Protein AF-A0A7U9EXA5-F1 (afdb_monomer_lite)

Secondary structure (DSSP, 8-state):
--GGGEEEEEEETTTTEEEE-GGGGGT-STTTTT-EEES-GGG-TTPEEEEEEEEEEEEETTEEEEEEEEEEEEEEETTTTEEE--HHHHHHHHHHHHTT-EE-TTS-HHHHHHHHHHHHHH-HHHHHHS-HHHHHHHS---

Radius of gyration: 14.92 Å; chains: 1; bounding box: 38×25×44 Å

Sequence (142 aa):
MSLENVSPVIIDVEAGEAFVDMGAMHARSAVERGIKFLPDRSAVPNGKPYWIVWVTIERREDGPYYAGVTACEMTIDREARRGYKLLPEHVNRLDKSLKRHIIVDHMDAKSKRVLADFLKGHDIGMWNRSSDKLKQDLEVEM

Structure (mmCIF, N/CA/C/O backbone):
data_AF-A0A7U9EXA5-F1
#
_entry.id   AF-A0A7U9EXA5-F1
#
loop_
_atom_site.group_PDB
_atom_site.id
_atom_site.type_symbol
_atom_site.label_atom_id
_atom_site.label_alt_id
_atom_site.label_comp_id
_atom_site.label_asym_id
_atom_site.label_entity_id
_atom_site.label_seq_id
_atom_site.pdbx_PDB_ins_code
_atom_site.Cartn_x
_atom_site.Cartn_y
_atom_site.Cartn_z
_atom_site.occupancy
_atom_site.B_iso_or_equiv
_atom_site.auth_seq_id
_atom_site.auth_comp_id
_atom_site.auth_asym_id
_atom_site.auth_atom_id
_atom_site.pdbx_PDB_model_num
ATOM 1 N N . MET A 1 1 ? 4.521 6.885 19.037 1.00 51.50 1 MET A N 1
ATOM 2 C CA . MET A 1 1 ? 4.077 5.643 18.368 1.00 51.50 1 MET A CA 1
ATOM 3 C C . MET A 1 1 ? 5.309 4.931 17.850 1.00 51.50 1 MET A C 1
ATOM 5 O O . MET A 1 1 ? 6.157 5.594 17.269 1.00 51.50 1 MET A O 1
ATOM 9 N N . SER A 1 2 ? 5.442 3.641 18.158 1.00 56.06 2 SER A N 1
ATOM 10 C CA . SER A 1 2 ? 6.558 2.790 17.723 1.00 56.06 2 SER A CA 1
ATOM 11 C C . SER A 1 2 ? 6.320 2.294 16.291 1.00 56.06 2 SER A C 1
ATOM 13 O O . SER A 1 2 ? 5.169 2.096 15.898 1.00 56.06 2 SER A O 1
ATOM 15 N N . LEU A 1 3 ? 7.394 2.070 15.525 1.00 66.62 3 LEU A N 1
ATOM 16 C CA . LEU A 1 3 ? 7.335 1.417 14.207 1.00 66.62 3 LEU A CA 1
ATOM 17 C C . LEU A 1 3 ? 6.924 -0.063 14.303 1.00 66.62 3 LEU A C 1
ATOM 19 O O . LEU A 1 3 ? 6.574 -0.664 13.297 1.00 66.62 3 LEU A O 1
ATOM 23 N N . GLU A 1 4 ? 6.923 -0.646 15.502 1.00 74.06 4 GLU A N 1
ATOM 24 C CA . GLU A 1 4 ? 6.526 -2.041 15.745 1.00 74.06 4 GLU A CA 1
ATOM 25 C C . GLU A 1 4 ? 5.073 -2.339 15.349 1.00 74.06 4 GLU A C 1
ATOM 27 O O . GLU A 1 4 ? 4.723 -3.488 15.100 1.00 74.06 4 GLU A O 1
ATOM 32 N N . ASN A 1 5 ? 4.235 -1.305 15.253 1.00 87.88 5 ASN A N 1
ATOM 33 C CA . ASN A 1 5 ? 2.812 -1.451 14.966 1.00 87.88 5 ASN A CA 1
ATOM 34 C C . ASN A 1 5 ? 2.465 -1.275 13.483 1.00 87.88 5 ASN A C 1
ATOM 36 O O . ASN A 1 5 ? 1.282 -1.303 13.145 1.00 87.88 5 ASN A O 1
ATOM 40 N N . VAL A 1 6 ? 3.448 -1.045 12.605 1.00 94.81 6 VAL A N 1
ATOM 41 C CA . VAL A 1 6 ? 3.217 -0.873 11.166 1.00 94.81 6 VAL A CA 1
ATOM 42 C C . VAL A 1 6 ? 3.883 -1.980 10.362 1.00 94.81 6 VAL A C 1
ATOM 44 O O . VAL A 1 6 ? 5.061 -2.279 10.533 1.00 94.81 6 VAL A O 1
ATOM 47 N N . SER A 1 7 ? 3.108 -2.584 9.468 1.00 96.06 7 SER A N 1
ATOM 48 C CA . SER A 1 7 ? 3.566 -3.607 8.535 1.00 96.06 7 SER A CA 1
ATOM 49 C C . SER A 1 7 ? 3.387 -3.118 7.096 1.00 96.06 7 SER A C 1
ATOM 51 O O . SER A 1 7 ? 2.291 -2.683 6.738 1.00 96.06 7 SER A O 1
ATOM 53 N N . PRO A 1 8 ? 4.430 -3.174 6.254 1.00 96.88 8 PRO A N 1
ATOM 54 C CA . PRO A 1 8 ? 4.284 -3.001 4.816 1.00 96.88 8 PRO A CA 1
ATOM 55 C C . PRO A 1 8 ? 3.631 -4.230 4.180 1.00 96.88 8 PRO A C 1
ATOM 57 O O . PRO A 1 8 ? 4.146 -5.346 4.275 1.00 96.88 8 PRO A O 1
ATOM 60 N N . VAL A 1 9 ? 2.532 -4.000 3.475 1.00 98.31 9 VAL A N 1
ATOM 61 C CA . VAL A 1 9 ? 1.890 -4.960 2.577 1.00 98.31 9 VAL A CA 1
ATOM 62 C C . VAL A 1 9 ? 2.198 -4.537 1.148 1.00 98.31 9 VAL A C 1
ATOM 64 O O . VAL A 1 9 ? 1.942 -3.400 0.763 1.00 98.31 9 VAL A O 1
ATOM 67 N N . ILE A 1 10 ? 2.764 -5.439 0.359 1.00 98.31 10 ILE A N 1
ATOM 68 C CA . ILE A 1 10 ? 3.024 -5.219 -1.061 1.00 98.31 10 ILE A CA 1
ATOM 69 C C . ILE A 1 10 ? 1.903 -5.867 -1.855 1.00 98.31 10 ILE A C 1
ATOM 71 O O . ILE A 1 10 ? 1.537 -7.004 -1.568 1.00 98.31 10 ILE A O 1
ATOM 75 N N . ILE A 1 11 ? 1.385 -5.153 -2.854 1.00 98.56 11 ILE A N 1
ATOM 76 C CA . ILE A 1 11 ? 0.420 -5.684 -3.818 1.00 98.56 11 ILE A CA 1
ATOM 77 C C . ILE A 1 11 ? 1.082 -5.747 -5.184 1.00 98.56 11 ILE A C 1
ATOM 79 O O . ILE A 1 11 ? 1.539 -4.728 -5.703 1.00 98.56 11 ILE A O 1
ATOM 83 N N . ASP A 1 12 ? 1.100 -6.937 -5.770 1.00 97.94 12 ASP A N 1
ATOM 84 C CA . ASP A 1 12 ? 1.422 -7.149 -7.174 1.00 97.94 12 ASP A CA 1
ATOM 85 C C . ASP A 1 12 ? 0.129 -7.000 -7.989 1.00 97.94 12 ASP A C 1
ATOM 87 O O . ASP A 1 12 ? -0.753 -7.860 -7.944 1.00 97.94 12 ASP A O 1
ATOM 91 N N . VAL A 1 13 ? -0.015 -5.874 -8.695 1.00 97.25 13 VAL A N 1
ATOM 92 C CA . VAL A 1 13 ? -1.286 -5.499 -9.344 1.00 97.25 13 VAL A CA 1
ATOM 93 C C . VAL A 1 13 ? -1.652 -6.475 -10.461 1.00 97.25 13 VAL A C 1
ATOM 95 O O . VAL A 1 13 ? -2.827 -6.796 -10.657 1.00 97.25 13 VAL A O 1
ATOM 98 N N . GLU A 1 14 ? -0.666 -6.979 -11.199 1.00 96.19 14 GLU A N 1
ATOM 99 C CA . GLU A 1 14 ? -0.917 -7.915 -12.296 1.00 96.19 14 GLU A CA 1
ATOM 100 C C . GLU A 1 14 ? -1.262 -9.302 -11.760 1.00 96.19 14 GLU A C 1
ATOM 102 O O . GLU A 1 14 ? -2.294 -9.849 -12.157 1.00 96.19 14 GLU A O 1
ATOM 107 N N . ALA A 1 15 ? -0.469 -9.821 -10.811 1.00 96.75 15 ALA A N 1
ATOM 108 C CA . ALA A 1 15 ? -0.711 -11.124 -10.192 1.00 96.75 15 ALA A CA 1
ATOM 109 C C . ALA A 1 15 ? -1.999 -11.137 -9.353 1.00 96.75 15 ALA A C 1
ATOM 111 O O . ALA A 1 15 ? -2.640 -12.174 -9.229 1.00 96.75 15 ALA A O 1
ATOM 112 N N . GLY A 1 16 ? -2.421 -9.979 -8.834 1.00 97.25 16 GLY A N 1
ATOM 113 C CA . GLY A 1 16 ? -3.584 -9.881 -7.954 1.00 97.25 16 GLY A CA 1
ATOM 114 C C . GLY A 1 16 ? -3.310 -10.462 -6.568 1.00 97.25 16 GLY A C 1
ATOM 115 O O . GLY A 1 16 ? -4.214 -11.006 -5.942 1.00 97.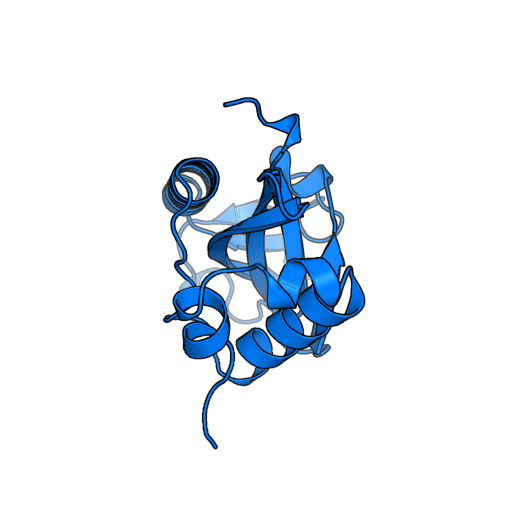25 16 GLY A O 1
ATOM 116 N N . GLU A 1 17 ? -2.067 -10.360 -6.104 1.00 97.31 17 GLU A N 1
ATOM 117 C CA . GLU A 1 17 ? -1.607 -10.948 -4.848 1.00 97.31 17 GLU A CA 1
ATOM 118 C C . GLU A 1 17 ? -1.113 -9.863 -3.893 1.00 97.31 17 GLU A C 1
ATOM 120 O O . GLU A 1 17 ? -0.510 -8.874 -4.317 1.00 97.31 17 GLU A O 1
ATOM 125 N N . ALA A 1 18 ? -1.339 -10.074 -2.597 1.00 98.12 18 ALA A N 1
ATOM 126 C CA . ALA A 1 18 ? -0.821 -9.231 -1.529 1.00 98.12 18 ALA A CA 1
ATOM 127 C C . ALA A 1 18 ? -0.045 -10.059 -0.503 1.00 98.12 18 ALA A C 1
ATOM 129 O O . ALA A 1 18 ? -0.448 -11.168 -0.150 1.00 98.12 18 ALA A O 1
ATOM 130 N N . PHE A 1 19 ? 1.061 -9.511 -0.008 1.00 97.81 19 PHE A N 1
ATOM 131 C CA . PHE A 1 19 ? 1.914 -10.170 0.980 1.00 97.81 19 PHE A CA 1
ATOM 132 C C . PHE A 1 19 ? 2.639 -9.153 1.864 1.00 97.81 19 PHE A C 1
ATOM 134 O O . PHE A 1 19 ? 2.902 -8.024 1.455 1.00 97.81 19 PHE A O 1
ATOM 141 N N . VAL A 1 20 ? 2.990 -9.556 3.087 1.00 97.31 20 VAL A N 1
ATOM 142 C CA . VAL A 1 20 ? 3.826 -8.737 3.979 1.00 97.31 20 VAL A CA 1
ATOM 143 C C . VAL A 1 20 ? 5.290 -8.885 3.582 1.00 97.31 20 VAL A C 1
ATOM 145 O O . VAL A 1 20 ? 5.787 -10.004 3.461 1.00 97.31 20 VAL A O 1
ATOM 148 N N . ASP A 1 21 ? 6.006 -7.768 3.452 1.00 95.94 21 ASP A N 1
ATOM 149 C CA . ASP A 1 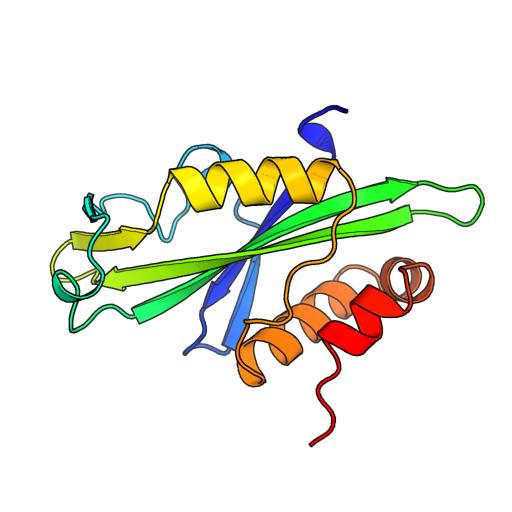21 ? 7.461 -7.773 3.266 1.00 95.94 21 ASP A CA 1
ATOM 150 C C . ASP A 1 21 ? 8.128 -6.687 4.114 1.00 95.94 21 ASP A C 1
ATOM 152 O O . ASP A 1 21 ? 8.297 -5.541 3.694 1.00 95.94 21 ASP A O 1
ATOM 156 N N . MET A 1 22 ? 8.572 -7.071 5.314 1.00 93.81 22 MET A N 1
ATOM 157 C CA . MET A 1 22 ? 9.247 -6.171 6.259 1.00 93.81 22 MET A CA 1
ATOM 158 C C . MET A 1 22 ? 10.520 -5.527 5.689 1.00 93.81 22 MET A C 1
ATOM 160 O O . MET A 1 22 ? 10.958 -4.487 6.185 1.00 93.81 22 MET A O 1
ATOM 164 N N . GLY A 1 23 ? 11.112 -6.095 4.631 1.00 91.75 23 GLY A N 1
ATOM 165 C CA . GLY A 1 23 ? 12.236 -5.490 3.924 1.00 91.75 23 GLY A CA 1
ATOM 166 C C . GLY A 1 23 ? 11.889 -4.130 3.313 1.00 91.75 23 GLY A C 1
ATOM 167 O O . GLY A 1 23 ? 12.774 -3.274 3.212 1.00 91.75 23 GLY A O 1
ATOM 168 N N . ALA A 1 24 ? 10.619 -3.886 2.975 1.00 92.56 24 ALA A N 1
ATOM 169 C CA . ALA A 1 24 ? 10.152 -2.619 2.408 1.00 92.56 24 ALA A CA 1
ATOM 170 C C . ALA A 1 24 ? 10.368 -1.419 3.345 1.00 92.56 24 ALA A C 1
ATOM 172 O O . ALA A 1 24 ? 10.594 -0.308 2.868 1.00 92.56 24 ALA A O 1
ATOM 173 N N . MET A 1 25 ? 10.420 -1.640 4.667 1.00 90.94 25 MET A N 1
ATOM 174 C CA . MET A 1 25 ? 10.728 -0.591 5.655 1.00 90.94 25 MET A CA 1
ATOM 175 C C . MET A 1 25 ? 12.064 0.115 5.383 1.00 90.94 25 MET A C 1
ATOM 177 O O . MET A 1 25 ? 12.240 1.277 5.734 1.00 90.94 25 MET A O 1
ATOM 181 N N . HIS A 1 26 ? 13.010 -0.585 4.750 1.00 88.94 26 HIS A N 1
ATOM 182 C CA . HIS A 1 26 ? 14.352 -0.079 4.463 1.00 88.94 26 HIS A CA 1
ATOM 183 C C . HIS A 1 26 ? 14.689 -0.116 2.967 1.00 88.94 26 HIS A C 1
ATOM 185 O O . HIS A 1 26 ? 15.868 -0.133 2.612 1.00 88.94 26 HIS A O 1
ATOM 191 N N . ALA A 1 27 ? 13.675 -0.159 2.094 1.00 84.69 27 ALA A N 1
ATOM 192 C CA . ALA A 1 27 ? 13.826 -0.321 0.645 1.00 84.69 27 ALA A CA 1
ATOM 193 C C . ALA A 1 27 ? 14.607 -1.593 0.233 1.00 84.69 27 ALA A C 1
ATOM 195 O O . ALA A 1 27 ? 15.437 -1.574 -0.679 1.00 84.69 27 ALA A O 1
ATOM 196 N N . ARG A 1 28 ? 14.399 -2.698 0.959 1.00 89.25 28 ARG A N 1
ATOM 197 C CA . ARG A 1 28 ? 15.100 -3.988 0.797 1.00 89.25 28 ARG A CA 1
ATOM 198 C C . ARG A 1 28 ? 14.156 -5.168 0.563 1.00 89.25 28 ARG A C 1
ATOM 200 O O . ARG A 1 28 ? 14.602 -6.317 0.684 1.00 89.25 28 ARG A O 1
ATOM 207 N N . SER A 1 29 ? 12.888 -4.900 0.248 1.00 91.88 29 SER A N 1
ATOM 208 C CA . SER A 1 29 ? 11.919 -5.949 -0.087 1.00 91.88 29 SER A CA 1
ATOM 209 C C . SER A 1 29 ? 12.410 -6.814 -1.252 1.00 91.88 29 SER A C 1
ATOM 211 O O . SER A 1 29 ? 13.283 -6.417 -2.035 1.00 91.88 29 SER A O 1
ATOM 213 N N . ALA A 1 30 ? 11.850 -8.014 -1.390 1.00 91.50 30 ALA A N 1
ATOM 214 C CA . ALA A 1 30 ? 12.163 -8.917 -2.497 1.00 91.50 30 ALA A CA 1
ATOM 215 C C . ALA A 1 30 ? 11.844 -8.292 -3.870 1.00 91.50 30 ALA A C 1
ATOM 217 O O . ALA A 1 30 ? 12.478 -8.618 -4.882 1.00 91.50 30 ALA A O 1
ATOM 218 N N . VAL A 1 31 ? 10.880 -7.369 -3.912 1.00 92.50 31 VAL A N 1
ATOM 219 C CA . 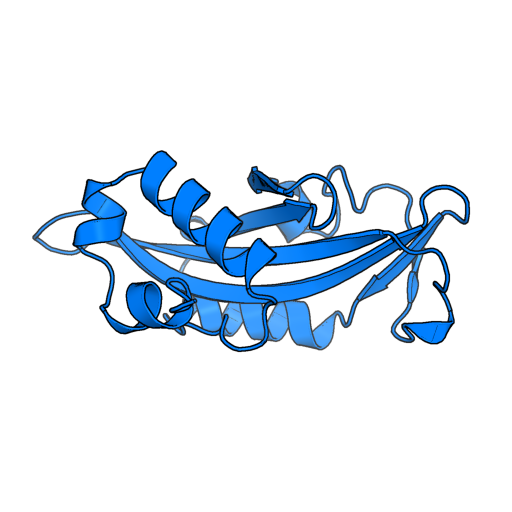VAL A 1 31 ? 10.549 -6.613 -5.123 1.00 92.50 31 VAL A CA 1
ATOM 220 C C . VAL A 1 31 ? 11.561 -5.500 -5.402 1.00 92.50 31 VAL A C 1
ATOM 222 O O . VAL A 1 31 ? 11.989 -5.353 -6.541 1.00 92.50 31 VAL A O 1
ATOM 225 N N . GLU A 1 32 ? 12.040 -4.794 -4.376 1.00 92.44 32 GLU A N 1
ATOM 226 C CA . GLU A 1 32 ? 12.959 -3.653 -4.518 1.00 92.44 32 GLU A CA 1
ATOM 227 C C . GLU A 1 32 ? 14.435 -4.040 -4.694 1.00 92.44 32 GLU A C 1
ATOM 229 O O . GLU A 1 32 ? 15.239 -3.252 -5.203 1.00 92.44 32 GLU A O 1
ATOM 234 N N . ARG A 1 33 ? 14.837 -5.232 -4.243 1.00 93.94 33 ARG A N 1
ATOM 235 C CA . ARG A 1 33 ? 16.249 -5.627 -4.211 1.00 93.94 33 ARG A CA 1
ATOM 236 C C . ARG A 1 33 ? 16.876 -5.608 -5.607 1.00 93.94 33 ARG A C 1
ATOM 238 O O . ARG A 1 33 ? 16.443 -6.309 -6.515 1.00 93.94 33 ARG A O 1
ATOM 245 N N . GLY A 1 34 ? 17.973 -4.861 -5.741 1.00 93.50 34 GLY A N 1
ATOM 246 C CA . GLY A 1 34 ? 18.751 -4.783 -6.982 1.00 93.50 34 GLY A CA 1
ATOM 247 C C . GLY A 1 34 ? 18.189 -3.822 -8.033 1.00 93.50 34 GLY A C 1
ATOM 248 O O . GLY A 1 34 ? 18.747 -3.768 -9.133 1.00 93.50 34 GLY A O 1
ATOM 249 N N . ILE A 1 35 ? 17.144 -3.065 -7.684 1.00 96.25 35 ILE A N 1
ATOM 250 C CA . ILE A 1 35 ? 16.471 -2.088 -8.539 1.00 96.25 35 ILE A CA 1
ATOM 251 C C . ILE A 1 35 ? 16.965 -0.675 -8.224 1.00 96.25 35 ILE A C 1
ATOM 253 O O . ILE A 1 35 ? 17.039 -0.261 -7.066 1.00 96.25 35 ILE A O 1
ATOM 257 N N . LYS A 1 36 ? 17.286 0.093 -9.268 1.00 95.19 36 LYS A N 1
ATOM 258 C CA . LYS A 1 36 ? 17.556 1.526 -9.147 1.00 95.19 36 LYS A CA 1
ATOM 259 C C . LYS A 1 36 ? 16.249 2.305 -9.276 1.00 95.19 36 LYS A C 1
ATOM 261 O O . LYS A 1 36 ? 15.668 2.345 -10.359 1.00 95.19 36 LYS A O 1
ATOM 266 N N . PHE A 1 37 ? 15.824 2.952 -8.194 1.00 95.81 37 PHE A N 1
ATOM 267 C CA . PHE A 1 37 ? 14.622 3.782 -8.197 1.00 95.81 37 PHE A CA 1
ATOM 268 C C . PHE A 1 37 ? 14.868 5.180 -8.764 1.00 95.81 37 PHE A C 1
ATOM 270 O O . PHE A 1 37 ? 15.863 5.830 -8.441 1.00 95.81 37 PHE A O 1
ATOM 277 N N . LEU A 1 38 ? 13.939 5.631 -9.602 1.00 95.00 38 LEU A N 1
ATOM 278 C CA . LEU A 1 38 ? 13.916 6.931 -10.256 1.00 95.00 38 LEU A CA 1
ATOM 279 C C . LEU A 1 38 ? 12.638 7.684 -9.846 1.00 95.00 38 LEU A C 1
ATOM 281 O O . LEU A 1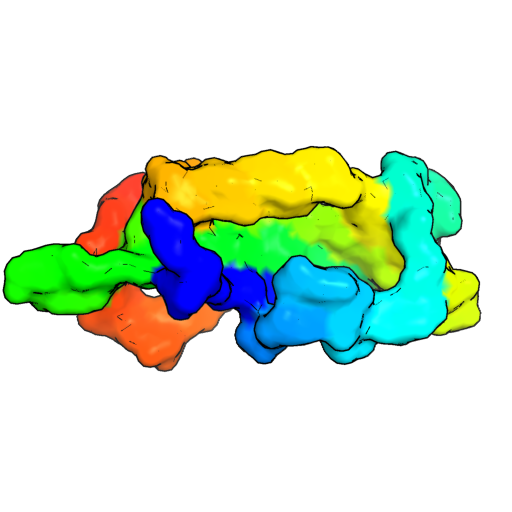 38 ? 11.596 7.056 -9.653 1.00 95.00 38 LEU A O 1
ATOM 285 N N . PRO A 1 39 ? 12.689 9.021 -9.724 1.00 94.19 39 PRO A N 1
ATOM 286 C CA . PRO A 1 39 ? 11.514 9.828 -9.396 1.00 94.19 39 PRO A CA 1
ATOM 287 C C . PRO A 1 39 ? 10.607 10.091 -10.609 1.00 94.19 39 PRO A C 1
ATOM 289 O O . PRO A 1 39 ? 9.561 10.708 -10.460 1.00 94.19 39 PRO A O 1
ATOM 292 N N . ASP A 1 40 ? 11.007 9.652 -11.804 1.00 93.19 40 ASP A N 1
ATOM 293 C CA . ASP A 1 40 ? 10.269 9.836 -13.051 1.00 93.19 40 ASP A CA 1
ATOM 294 C C . ASP A 1 40 ? 9.732 8.492 -13.550 1.00 93.19 40 ASP A C 1
ATOM 296 O O . ASP A 1 40 ? 10.500 7.570 -13.843 1.00 93.19 40 ASP A O 1
ATOM 300 N N . ARG A 1 41 ? 8.403 8.388 -13.647 1.00 91.50 41 ARG A N 1
ATOM 301 C CA . ARG A 1 41 ? 7.709 7.190 -14.130 1.00 91.50 41 ARG A CA 1
ATOM 302 C C . ARG A 1 41 ? 8.029 6.895 -15.592 1.00 91.50 41 ARG A C 1
ATOM 304 O O . ARG A 1 41 ? 8.123 5.727 -15.960 1.00 91.50 41 ARG A O 1
ATOM 311 N N . SER A 1 42 ? 8.225 7.925 -16.417 1.00 93.62 42 SER A N 1
ATOM 312 C CA . SER A 1 42 ? 8.483 7.749 -17.852 1.00 93.62 42 SER A CA 1
ATOM 313 C C . SER A 1 42 ? 9.814 7.036 -18.128 1.00 93.62 42 SER A C 1
ATOM 315 O O . SER A 1 42 ? 9.974 6.391 -19.162 1.00 93.62 42 SER A O 1
ATOM 317 N N . ALA A 1 43 ? 10.739 7.054 -17.162 1.00 92.62 43 ALA A N 1
ATOM 318 C CA . ALA A 1 43 ? 12.016 6.352 -17.229 1.00 92.62 43 ALA A CA 1
ATOM 319 C C . ALA A 1 43 ? 11.915 4.826 -17.006 1.00 92.62 43 ALA A C 1
ATOM 321 O O . ALA A 1 43 ? 12.943 4.139 -17.051 1.00 92.62 43 ALA A O 1
ATOM 322 N N . VAL A 1 44 ? 10.707 4.303 -16.752 1.00 95.50 44 VAL A N 1
ATOM 323 C CA . VAL A 1 44 ? 10.413 2.877 -16.524 1.00 95.50 44 VAL A CA 1
ATOM 324 C C . VAL A 1 44 ? 9.176 2.454 -17.344 1.00 95.50 44 VAL A C 1
ATOM 326 O O . VAL A 1 44 ? 8.150 2.081 -16.775 1.00 95.50 44 VAL A O 1
ATOM 329 N N . PRO A 1 45 ? 9.238 2.531 -18.689 1.00 93.25 45 PRO A N 1
ATOM 330 C CA . PRO A 1 45 ? 8.065 2.369 -19.556 1.00 93.25 45 PRO A CA 1
ATOM 331 C C . PRO A 1 45 ? 7.479 0.949 -19.553 1.00 93.25 45 PRO A C 1
ATOM 333 O O . PRO A 1 45 ? 6.284 0.792 -19.769 1.00 93.25 45 PRO A O 1
ATOM 336 N N . ASN A 1 46 ? 8.301 -0.066 -19.267 1.00 94.69 46 ASN A N 1
ATOM 337 C CA . ASN A 1 46 ? 7.900 -1.477 -19.196 1.00 94.69 46 ASN A CA 1
ATOM 338 C C . ASN A 1 46 ? 7.794 -1.971 -17.742 1.00 94.69 46 ASN A C 1
ATOM 340 O O . ASN A 1 46 ? 7.888 -3.165 -17.466 1.00 94.69 46 ASN A O 1
ATOM 344 N N . GLY A 1 47 ? 7.683 -1.044 -16.786 1.00 95.38 47 GLY A N 1
ATOM 345 C CA . GLY A 1 47 ? 7.652 -1.375 -15.369 1.00 95.38 47 GLY A CA 1
ATOM 346 C C . GLY A 1 47 ? 6.341 -2.034 -14.968 1.00 95.38 47 GLY A C 1
ATOM 347 O O . GLY A 1 47 ? 5.268 -1.467 -15.165 1.00 95.38 47 GLY A O 1
ATOM 348 N N . LYS A 1 48 ? 6.444 -3.182 -14.305 1.00 97.19 48 LYS A N 1
ATOM 349 C CA . LYS A 1 48 ? 5.312 -3.857 -13.682 1.00 97.19 48 LYS A CA 1
ATOM 350 C C . LYS A 1 48 ? 4.780 -3.036 -12.492 1.00 97.19 48 LYS A C 1
ATOM 352 O O . LYS A 1 48 ? 5.597 -2.612 -11.666 1.00 97.19 48 LYS A O 1
ATOM 357 N N . PRO A 1 49 ? 3.460 -2.790 -12.382 1.00 97.31 49 PRO A N 1
ATOM 358 C CA . PRO A 1 49 ? 2.880 -1.984 -11.309 1.00 97.31 49 PRO A CA 1
ATOM 359 C C . PRO A 1 49 ? 2.749 -2.736 -9.978 1.00 97.31 49 PRO A C 1
ATOM 361 O O . PRO A 1 49 ? 2.319 -3.890 -9.922 1.00 97.31 49 PRO A O 1
ATOM 364 N N . TYR A 1 50 ? 3.072 -2.027 -8.897 1.00 98.00 50 TYR A N 1
ATOM 365 C CA . TYR A 1 50 ? 2.981 -2.471 -7.511 1.00 98.00 50 TYR A CA 1
ATOM 366 C C . TYR A 1 50 ? 2.388 -1.376 -6.618 1.00 98.00 50 TYR A C 1
ATOM 368 O O . TYR A 1 50 ? 2.572 -0.182 -6.869 1.00 98.00 50 TYR A O 1
ATOM 376 N N . TRP A 1 51 ? 1.774 -1.789 -5.512 1.00 98.31 51 TRP A N 1
ATOM 377 C CA . TRP A 1 51 ? 1.505 -0.911 -4.372 1.00 98.31 51 TRP A CA 1
ATOM 378 C C . TRP A 1 51 ? 2.369 -1.312 -3.182 1.00 98.31 51 TRP A C 1
ATOM 380 O O . TRP A 1 51 ? 2.563 -2.499 -2.926 1.00 98.31 51 TRP A O 1
ATOM 390 N N . ILE A 1 52 ? 2.841 -0.324 -2.424 1.00 97.62 52 ILE A N 1
ATOM 391 C CA . ILE A 1 52 ? 3.261 -0.511 -1.033 1.00 97.62 52 ILE A CA 1
ATOM 392 C C . ILE A 1 52 ? 2.190 0.129 -0.160 1.00 97.62 52 ILE A C 1
ATOM 394 O O . ILE A 1 52 ? 1.889 1.312 -0.305 1.00 97.62 52 ILE A O 1
ATOM 398 N N . VAL A 1 53 ? 1.613 -0.658 0.737 1.00 98.56 53 VAL A N 1
ATOM 399 C CA . VAL A 1 53 ? 0.564 -0.240 1.659 1.00 98.56 53 VAL A CA 1
ATOM 400 C C . VAL A 1 53 ? 1.101 -0.335 3.078 1.00 98.56 53 VAL A C 1
ATOM 402 O O . VAL A 1 53 ? 1.461 -1.412 3.548 1.00 98.56 53 VAL A O 1
ATOM 405 N N . TRP A 1 54 ? 1.155 0.789 3.780 1.00 98.25 54 TRP A N 1
ATOM 406 C CA . TRP A 1 54 ? 1.496 0.821 5.196 1.00 98.25 54 TRP A CA 1
ATOM 407 C C . TRP A 1 54 ? 0.244 0.501 6.000 1.00 98.25 54 TRP A C 1
ATOM 409 O O . TRP A 1 54 ? -0.743 1.226 5.902 1.00 98.25 54 TRP A O 1
ATOM 419 N N . VAL A 1 55 ? 0.281 -0.584 6.771 1.00 98.44 55 VAL A N 1
ATOM 420 C CA . VAL A 1 55 ? -0.836 -1.029 7.608 1.00 98.44 55 VAL A CA 1
ATOM 421 C C . VAL A 1 55 ? -0.436 -0.900 9.067 1.00 98.44 55 VAL A C 1
ATOM 423 O O . VAL A 1 55 ? 0.429 -1.627 9.549 1.00 98.44 55 VAL A O 1
ATOM 426 N N . THR A 1 56 ? -1.058 0.032 9.779 1.00 98.12 56 THR A N 1
ATOM 427 C CA . THR A 1 56 ? -0.877 0.231 11.216 1.00 98.12 56 THR A CA 1
ATOM 428 C C . THR A 1 56 ? -1.989 -0.466 11.988 1.00 98.12 56 THR A C 1
ATOM 430 O O . THR A 1 56 ? -3.166 -0.162 11.791 1.00 98.12 56 THR A O 1
ATOM 433 N N . ILE A 1 57 ? -1.617 -1.364 12.898 1.00 96.88 57 ILE A N 1
ATOM 434 C CA . ILE A 1 57 ? -2.537 -2.062 13.801 1.00 96.88 57 ILE A CA 1
ATOM 435 C C . ILE A 1 57 ? -2.438 -1.435 15.191 1.00 96.88 57 ILE A C 1
ATOM 437 O O . ILE A 1 57 ? -1.352 -1.189 15.712 1.00 96.88 57 ILE A O 1
ATOM 441 N N . GLU A 1 58 ? -3.582 -1.209 15.822 1.00 95.88 58 GLU A N 1
ATOM 442 C CA . GLU A 1 58 ? -3.657 -0.842 17.235 1.00 95.88 58 GLU A CA 1
ATOM 443 C C . GLU A 1 58 ? -4.660 -1.732 17.965 1.00 95.88 58 GLU A C 1
ATOM 445 O O . GLU A 1 58 ? -5.330 -2.563 17.357 1.00 95.88 58 GLU A O 1
ATOM 450 N N . ARG A 1 59 ? -4.770 -1.555 19.284 1.00 94.88 59 ARG A N 1
ATOM 451 C CA . ARG A 1 59 ? -5.735 -2.253 20.135 1.00 94.88 59 ARG A CA 1
ATOM 452 C C . ARG A 1 59 ? -6.643 -1.264 20.854 1.00 94.88 59 ARG A C 1
ATOM 454 O O . ARG A 1 59 ? -6.189 -0.206 21.285 1.00 94.88 59 ARG A O 1
ATOM 461 N N . ARG A 1 60 ? -7.911 -1.639 20.986 1.00 92.62 60 ARG A N 1
ATOM 462 C CA . ARG A 1 60 ? -8.927 -1.014 21.843 1.00 92.62 60 ARG A CA 1
ATOM 463 C C . ARG A 1 60 ? -9.460 -2.068 22.816 1.00 92.62 60 ARG A C 1
ATOM 465 O O . ARG A 1 60 ? -8.983 -3.203 22.811 1.00 92.62 60 ARG A O 1
ATOM 472 N N . GLU A 1 61 ? -10.424 -1.696 23.652 1.00 94.31 61 GLU A N 1
ATOM 473 C CA . GLU A 1 61 ? -11.049 -2.607 24.624 1.00 94.31 61 GLU A CA 1
ATOM 474 C C . GLU A 1 61 ? -11.680 -3.845 23.965 1.00 94.31 61 GLU A C 1
ATOM 476 O O . GLU A 1 61 ? -11.616 -4.939 24.517 1.00 94.31 61 GLU A O 1
ATOM 481 N N . ASP A 1 62 ? -12.224 -3.695 22.757 1.00 93.25 62 ASP A N 1
ATOM 482 C CA . ASP A 1 62 ? -12.877 -4.749 21.976 1.00 93.25 62 ASP A CA 1
ATOM 483 C C . ASP A 1 62 ? -11.910 -5.576 21.103 1.00 93.25 62 ASP A C 1
ATOM 485 O O . ASP A 1 62 ? -12.321 -6.558 20.478 1.00 93.25 62 ASP A O 1
ATOM 489 N N . GLY A 1 63 ? -10.617 -5.228 21.079 1.00 96.19 63 GLY A N 1
ATOM 490 C CA . GLY A 1 63 ? -9.559 -5.997 20.421 1.00 96.19 63 GLY A CA 1
ATOM 491 C C . GLY A 1 63 ? -8.702 -5.199 19.428 1.00 96.19 63 GLY A C 1
ATOM 492 O O . GLY A 1 63 ? -8.759 -3.968 19.375 1.00 96.19 63 GLY A O 1
ATOM 493 N N . PRO A 1 64 ? -7.838 -5.884 18.650 1.00 96.94 64 PRO A N 1
ATOM 494 C CA . PRO A 1 64 ? -7.033 -5.240 17.619 1.00 96.94 64 PRO A CA 1
ATOM 495 C C . PRO A 1 64 ? -7.885 -4.789 16.429 1.00 96.94 64 PRO A C 1
ATOM 497 O O . PRO A 1 64 ? -8.870 -5.450 16.095 1.00 96.94 64 PRO A O 1
ATOM 500 N N . TYR A 1 65 ? -7.475 -3.710 15.767 1.00 97.94 65 TYR A N 1
ATOM 501 C CA . TYR A 1 65 ? -8.103 -3.165 14.559 1.00 97.94 65 TYR A CA 1
ATOM 502 C C . TYR A 1 65 ? -7.044 -2.518 13.647 1.00 97.94 65 TYR A C 1
ATOM 504 O O . TYR A 1 65 ? -6.008 -2.043 14.125 1.00 97.94 65 TYR A O 1
ATOM 512 N N . TYR A 1 66 ? -7.307 -2.461 12.339 1.00 98.06 66 TYR A N 1
ATOM 513 C CA . TYR A 1 66 ? -6.502 -1.668 11.404 1.00 98.06 66 TYR A CA 1
ATOM 514 C C . TYR A 1 66 ? -6.795 -0.186 11.635 1.00 98.06 66 TYR A C 1
ATOM 516 O O . TYR A 1 66 ? -7.889 0.294 11.325 1.00 98.06 66 TYR A O 1
ATOM 524 N N . ALA A 1 67 ? -5.832 0.514 12.227 1.00 97.69 67 ALA A N 1
ATOM 525 C CA . ALA A 1 67 ? -5.955 1.900 12.649 1.00 97.69 67 ALA A CA 1
ATOM 526 C C . ALA A 1 67 ? -5.526 2.888 11.561 1.00 97.69 67 ALA A C 1
ATOM 528 O O . ALA A 1 67 ? -6.098 3.968 11.467 1.00 97.69 67 ALA A O 1
ATOM 529 N N . GLY A 1 68 ? -4.539 2.519 10.744 1.00 98.12 68 GLY A N 1
ATOM 530 C CA . GLY A 1 68 ? -4.046 3.315 9.624 1.00 98.12 68 GLY A CA 1
ATOM 531 C C . GLY A 1 68 ? -3.744 2.427 8.427 1.00 98.12 68 GLY A C 1
ATOM 532 O O . GLY A 1 68 ? -3.216 1.332 8.601 1.00 98.12 68 GLY A O 1
ATOM 533 N N . VAL A 1 69 ? -4.113 2.877 7.230 1.00 98.56 69 VAL A N 1
ATOM 534 C CA . VAL A 1 69 ? -3.887 2.154 5.973 1.00 98.56 69 VAL A CA 1
ATOM 535 C C . VAL A 1 69 ? -3.621 3.182 4.884 1.00 98.56 69 VAL A C 1
ATOM 537 O O . VAL A 1 69 ? -4.525 3.922 4.498 1.00 98.56 69 VAL A O 1
ATOM 540 N N . THR A 1 70 ? -2.389 3.273 4.394 1.00 98.69 70 THR A N 1
ATOM 541 C CA . THR A 1 70 ? -2.025 4.255 3.363 1.00 98.69 70 THR A CA 1
ATOM 542 C C . THR A 1 70 ? -1.242 3.602 2.234 1.00 98.69 70 THR A C 1
ATOM 544 O O . THR A 1 70 ? -0.328 2.823 2.485 1.00 98.69 70 THR A O 1
ATOM 547 N N . ALA A 1 71 ? -1.594 3.920 0.989 1.00 98.38 71 ALA A N 1
ATOM 548 C CA . ALA A 1 71 ? -0.976 3.325 -0.192 1.00 98.38 71 ALA A CA 1
ATOM 549 C C . ALA A 1 71 ? -0.010 4.281 -0.907 1.00 98.38 71 ALA A C 1
ATOM 551 O O . ALA A 1 71 ? -0.178 5.506 -0.879 1.00 98.38 71 ALA A O 1
ATOM 552 N N . CYS A 1 72 ? 1.000 3.692 -1.546 1.00 97.38 72 CYS A N 1
ATOM 553 C CA . CYS A 1 72 ? 1.944 4.340 -2.446 1.00 97.38 72 CYS A CA 1
ATOM 554 C C . CYS A 1 72 ? 2.149 3.488 -3.690 1.00 97.38 72 CYS A C 1
ATOM 556 O O . CYS A 1 72 ? 2.399 2.284 -3.591 1.00 97.38 72 CYS A O 1
ATOM 558 N N . GLU A 1 73 ? 2.131 4.124 -4.850 1.00 95.94 73 GLU A N 1
ATOM 559 C CA . GLU A 1 73 ? 2.476 3.465 -6.101 1.00 95.94 73 GLU A CA 1
ATOM 560 C C . GLU A 1 73 ? 3.985 3.214 -6.221 1.00 95.94 73 GLU A C 1
ATOM 562 O O . GLU A 1 73 ? 4.835 3.941 -5.682 1.00 95.94 73 GLU A O 1
ATOM 567 N N . MET A 1 74 ? 4.313 2.164 -6.963 1.00 96.25 74 MET A N 1
ATOM 568 C CA . MET A 1 74 ? 5.661 1.821 -7.382 1.00 96.25 74 MET A CA 1
ATOM 569 C C . MET A 1 74 ? 5.585 1.057 -8.705 1.00 96.25 74 MET A C 1
ATOM 571 O O . MET A 1 74 ? 4.650 0.295 -8.935 1.00 96.25 74 MET A O 1
ATOM 575 N N . THR A 1 75 ? 6.577 1.214 -9.574 1.00 97.00 75 THR A N 1
ATOM 576 C CA . THR A 1 75 ? 6.738 0.330 -10.738 1.00 97.00 75 THR A CA 1
ATOM 577 C C . THR A 1 75 ? 8.132 -0.265 -10.759 1.00 97.00 75 THR A C 1
ATOM 579 O O . THR A 1 75 ? 9.090 0.362 -10.298 1.00 97.00 75 THR A O 1
ATOM 582 N N . ILE A 1 76 ? 8.253 -1.492 -11.261 1.00 96.62 76 ILE A N 1
ATOM 583 C CA . ILE A 1 76 ? 9.523 -2.217 -11.303 1.00 96.62 76 ILE A CA 1
ATOM 584 C C . ILE A 1 76 ? 9.687 -2.893 -12.657 1.00 96.62 76 ILE A C 1
ATOM 586 O O . ILE A 1 76 ? 8.924 -3.781 -13.021 1.00 96.62 76 ILE A O 1
ATOM 590 N N . ASP A 1 77 ? 10.735 -2.507 -13.368 1.00 97.00 77 ASP A N 1
ATOM 591 C CA . ASP A 1 77 ? 11.267 -3.215 -14.523 1.00 97.00 77 ASP A CA 1
ATOM 592 C C . ASP A 1 77 ? 12.493 -4.019 -14.066 1.00 97.00 77 ASP A C 1
ATOM 594 O O . ASP A 1 77 ? 13.578 -3.480 -13.801 1.00 97.00 77 ASP A O 1
ATOM 598 N N . ARG A 1 78 ? 12.302 -5.334 -13.916 1.00 94.56 78 ARG A N 1
ATOM 599 C CA . ARG A 1 78 ? 13.366 -6.234 -13.457 1.00 94.56 78 ARG A CA 1
ATOM 600 C C . ARG A 1 78 ? 14.440 -6.455 -14.518 1.00 94.56 78 ARG A C 1
ATOM 602 O O . ARG A 1 78 ? 15.600 -6.612 -14.140 1.00 94.56 78 ARG A O 1
ATOM 609 N N . GLU A 1 79 ? 14.086 -6.429 -15.802 1.00 94.81 79 GLU A N 1
ATOM 610 C CA . GLU A 1 79 ? 15.033 -6.627 -16.904 1.00 94.81 79 GLU A CA 1
ATOM 611 C C . GLU A 1 79 ? 15.990 -5.437 -17.007 1.00 94.81 79 GLU A C 1
ATOM 613 O O . GLU A 1 79 ? 17.211 -5.607 -17.019 1.00 94.81 79 GLU A O 1
ATOM 618 N N . ALA A 1 80 ? 15.450 -4.216 -16.964 1.00 95.94 80 ALA A N 1
ATOM 619 C CA . ALA A 1 80 ? 16.244 -2.990 -16.967 1.00 95.94 80 ALA A CA 1
ATOM 620 C C . ALA A 1 80 ? 16.878 -2.669 -15.600 1.00 95.94 80 ALA A C 1
ATOM 622 O O . ALA A 1 80 ? 17.691 -1.743 -15.497 1.00 95.94 80 ALA A O 1
ATOM 623 N N . ARG A 1 81 ? 16.498 -3.401 -14.540 1.00 96.62 81 ARG A N 1
ATOM 624 C CA . ARG A 1 81 ? 16.867 -3.145 -13.135 1.00 96.62 81 ARG A CA 1
ATOM 625 C C . ARG A 1 81 ? 16.549 -1.712 -12.696 1.00 96.62 81 ARG A C 1
ATOM 627 O O . ARG A 1 81 ? 17.305 -1.090 -11.940 1.00 96.62 81 ARG A O 1
ATOM 634 N N . ARG A 1 82 ? 15.427 -1.180 -13.177 1.00 97.00 82 ARG A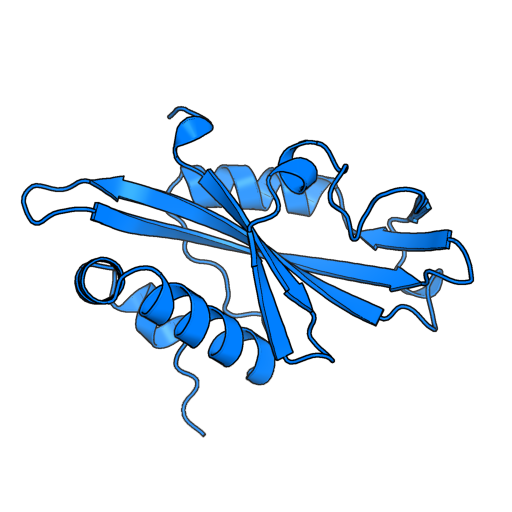 N 1
ATOM 635 C CA . ARG A 1 82 ? 14.943 0.177 -12.899 1.00 97.00 82 ARG A CA 1
ATOM 636 C C . ARG A 1 82 ? 13.554 0.120 -12.298 1.00 97.00 82 ARG A C 1
ATOM 638 O O . ARG A 1 82 ? 12.765 -0.757 -12.615 1.00 97.00 82 ARG A O 1
ATOM 645 N N . GLY A 1 83 ? 13.258 1.059 -11.421 1.00 97.19 83 GLY A N 1
ATOM 646 C CA . GLY A 1 83 ? 11.934 1.194 -10.839 1.00 97.19 83 GLY A CA 1
ATOM 647 C C . GLY A 1 83 ? 11.587 2.654 -10.660 1.00 97.19 83 GLY A C 1
ATOM 648 O O . GLY A 1 83 ? 12.473 3.507 -10.636 1.00 97.19 83 GLY A O 1
ATOM 649 N N . TYR A 1 84 ? 10.304 2.948 -10.545 1.00 97.12 84 TYR A N 1
ATOM 650 C CA . TYR A 1 84 ? 9.831 4.271 -10.180 1.00 97.12 84 TYR A CA 1
ATOM 651 C C . TYR A 1 84 ? 9.184 4.215 -8.804 1.00 97.12 84 TYR A C 1
ATOM 653 O O . TYR A 1 84 ? 8.400 3.311 -8.515 1.00 97.12 84 TYR A O 1
ATOM 661 N N . LYS A 1 85 ? 9.536 5.191 -7.965 1.00 94.62 85 LYS A N 1
ATOM 662 C CA . LYS A 1 85 ? 8.793 5.552 -6.756 1.00 94.62 85 LYS A CA 1
ATOM 663 C C . LYS A 1 85 ? 9.193 6.945 -6.291 1.00 94.62 85 LYS A C 1
ATOM 665 O O . LYS A 1 85 ? 10.346 7.355 -6.440 1.00 94.62 85 LYS A O 1
ATOM 670 N N . LEU A 1 86 ? 8.271 7.631 -5.629 1.00 94.75 86 LEU A N 1
ATOM 671 C CA . LEU A 1 86 ? 8.548 8.901 -4.971 1.00 94.75 86 LEU A CA 1
ATOM 672 C C . LEU A 1 86 ? 8.864 8.664 -3.493 1.00 94.75 86 LEU A C 1
ATOM 674 O O . LEU A 1 86 ? 7.976 8.518 -2.660 1.00 94.75 86 LEU A O 1
ATOM 678 N N . LEU A 1 87 ? 10.155 8.650 -3.149 1.00 92.25 87 LEU A N 1
ATOM 679 C CA . LEU A 1 87 ? 10.605 8.448 -1.764 1.00 92.25 87 LEU A CA 1
ATOM 680 C C . LEU A 1 87 ? 9.944 9.404 -0.748 1.00 92.25 87 LEU A C 1
ATOM 682 O O . LEU A 1 87 ? 9.518 8.914 0.300 1.00 92.25 87 LEU A O 1
ATOM 686 N N . PRO A 1 88 ? 9.796 10.722 -1.020 1.00 94.81 88 PRO A N 1
ATOM 687 C CA . PRO A 1 88 ? 9.118 11.623 -0.086 1.00 94.81 88 PRO A CA 1
ATOM 688 C C . PRO A 1 88 ? 7.659 11.233 0.172 1.00 94.81 88 PRO A C 1
ATOM 690 O O . PRO A 1 88 ? 7.180 11.358 1.298 1.00 94.81 88 PRO A O 1
ATOM 693 N N . GLU A 1 89 ? 6.963 10.725 -0.847 1.00 95.06 89 GLU A N 1
ATOM 694 C CA . GLU A 1 89 ? 5.592 10.243 -0.701 1.00 95.06 89 GLU A CA 1
ATOM 695 C C . GLU A 1 89 ? 5.541 9.002 0.191 1.00 95.06 89 GLU A C 1
ATOM 697 O O . GLU A 1 89 ? 4.746 8.964 1.127 1.00 95.06 89 GLU A O 1
ATOM 702 N N . HIS A 1 90 ? 6.425 8.027 -0.038 1.00 94.75 90 HIS A N 1
ATOM 703 C CA . HIS A 1 90 ? 6.478 6.792 0.752 1.00 94.75 90 HIS A CA 1
ATOM 704 C C . HIS A 1 90 ? 6.699 7.075 2.244 1.00 94.75 90 HIS A C 1
ATOM 706 O O . HIS A 1 90 ? 5.973 6.549 3.087 1.00 94.75 90 HIS A O 1
ATOM 712 N N . VAL A 1 91 ? 7.628 7.979 2.575 1.00 94.44 91 VAL A N 1
ATOM 713 C CA . VAL A 1 91 ? 7.869 8.408 3.964 1.00 94.44 91 VAL A CA 1
ATOM 714 C C . VAL A 1 91 ? 6.659 9.156 4.537 1.00 94.44 91 VAL A C 1
ATOM 716 O O . VAL A 1 91 ? 6.263 8.914 5.677 1.00 94.44 91 VAL A O 1
ATOM 719 N N . ASN A 1 92 ? 6.030 10.041 3.756 1.00 97.12 92 ASN A N 1
ATOM 720 C CA . ASN A 1 92 ? 4.847 10.776 4.205 1.00 97.12 92 ASN A CA 1
ATOM 721 C C . ASN A 1 92 ? 3.645 9.855 4.463 1.00 97.12 92 ASN A C 1
ATOM 723 O O . ASN A 1 92 ? 2.900 10.059 5.421 1.00 97.12 92 ASN A O 1
ATOM 727 N N . ARG A 1 93 ? 3.444 8.841 3.619 1.00 97.62 93 ARG A N 1
ATOM 728 C CA . ARG A 1 93 ? 2.364 7.862 3.766 1.00 97.62 93 ARG A CA 1
ATOM 729 C C . ARG A 1 93 ? 2.593 6.963 4.973 1.00 97.62 93 ARG A C 1
ATOM 731 O O . ARG A 1 93 ? 1.630 6.734 5.703 1.00 97.62 93 ARG A O 1
ATOM 738 N N . LEU A 1 94 ? 3.836 6.562 5.246 1.00 96.50 94 LEU A N 1
ATOM 739 C CA . LEU A 1 94 ? 4.200 5.859 6.477 1.00 96.50 94 LEU A CA 1
ATOM 740 C C . LEU A 1 94 ? 3.841 6.683 7.728 1.00 96.50 94 LEU A C 1
ATOM 742 O O . LEU A 1 94 ? 3.128 6.187 8.600 1.00 96.50 94 LEU A O 1
ATOM 746 N N . ASP A 1 95 ? 4.257 7.955 7.795 1.00 96.69 95 ASP A N 1
ATOM 747 C CA . ASP A 1 95 ? 3.906 8.862 8.907 1.00 96.69 95 ASP A CA 1
ATOM 748 C C . ASP A 1 95 ? 2.383 9.007 9.071 1.00 96.69 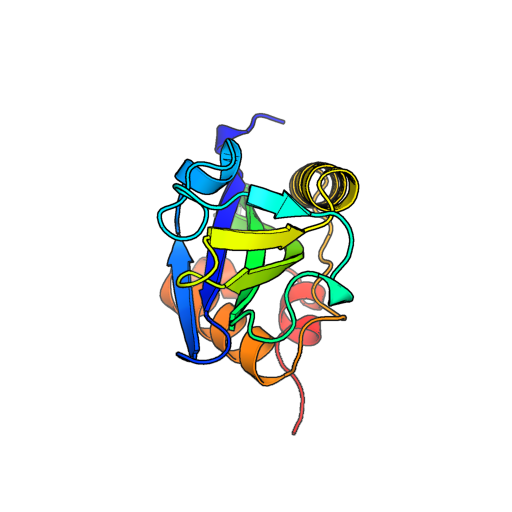95 ASP A C 1
ATOM 750 O O . ASP A 1 95 ? 1.851 8.905 10.178 1.00 96.69 95 ASP A O 1
ATOM 754 N N . LYS A 1 96 ? 1.654 9.172 7.962 1.00 98.00 96 LYS A N 1
ATOM 755 C CA . LYS A 1 96 ? 0.188 9.257 7.974 1.00 98.00 96 LYS A CA 1
ATOM 756 C C . LYS A 1 96 ? -0.477 7.958 8.440 1.00 98.00 96 LYS A C 1
ATOM 758 O O . LYS A 1 96 ? -1.455 8.031 9.180 1.00 98.00 96 LYS A O 1
ATOM 763 N N . SER A 1 97 ? 0.047 6.790 8.065 1.00 97.94 97 SER A N 1
ATOM 764 C CA . SER A 1 97 ? -0.461 5.502 8.558 1.00 97.94 97 SER A CA 1
ATOM 765 C C . SER A 1 97 ? -0.299 5.398 10.069 1.00 97.94 97 SER A C 1
ATOM 767 O O . SER A 1 97 ? -1.262 5.104 10.774 1.00 97.94 97 SER A O 1
ATOM 769 N N . LEU A 1 98 ? 0.886 5.735 10.587 1.00 96.69 98 LEU A N 1
ATOM 770 C CA . LEU A 1 98 ? 1.135 5.762 12.030 1.00 96.69 98 LEU A CA 1
ATOM 771 C C . LEU A 1 98 ? 0.176 6.721 12.745 1.00 96.69 98 LEU A C 1
ATOM 773 O O . LEU A 1 98 ? -0.303 6.411 13.827 1.00 96.69 98 LEU A O 1
ATOM 777 N N . LYS A 1 99 ? -0.183 7.843 12.112 1.00 96.75 99 LYS A N 1
ATOM 778 C CA . LYS A 1 99 ? -1.190 8.804 12.594 1.00 96.75 99 LYS A CA 1
ATOM 779 C C . LYS A 1 99 ? -2.644 8.394 12.311 1.00 96.75 99 LYS A C 1
ATOM 781 O O . LYS A 1 99 ? -3.535 9.233 12.419 1.00 96.75 99 LYS A O 1
ATOM 786 N N . ARG A 1 100 ? -2.901 7.117 12.006 1.00 97.44 100 ARG A N 1
ATOM 787 C CA . ARG A 1 100 ? -4.242 6.521 11.844 1.00 97.44 100 ARG A CA 1
ATOM 788 C C . ARG A 1 100 ? -5.039 7.057 10.652 1.00 97.44 100 ARG A C 1
ATOM 790 O O . ARG A 1 100 ? -6.269 7.049 10.655 1.00 97.44 100 ARG A O 1
ATOM 797 N N . HIS A 1 101 ? -4.357 7.555 9.624 1.00 98.31 101 HIS A N 1
ATOM 798 C CA . HIS A 1 101 ? -5.034 7.949 8.393 1.00 98.31 101 HIS A CA 1
ATOM 799 C C . HIS A 1 101 ? -5.345 6.729 7.521 1.00 98.31 101 HIS A C 1
ATOM 801 O O . HIS A 1 101 ? -4.535 5.809 7.407 1.00 98.31 101 HIS A O 1
ATOM 807 N N . ILE A 1 102 ? -6.496 6.781 6.848 1.00 98.50 102 ILE A N 1
ATOM 808 C CA . ILE A 1 102 ? -6.882 5.853 5.782 1.00 98.50 102 ILE A CA 1
ATOM 809 C C . ILE A 1 102 ? -6.808 6.607 4.456 1.00 98.50 102 ILE A C 1
ATOM 811 O O . ILE A 1 102 ? -7.517 7.601 4.279 1.00 98.50 102 ILE A O 1
ATOM 815 N N . ILE A 1 103 ? -5.902 6.191 3.568 1.00 98.38 103 ILE A N 1
ATOM 816 C CA . ILE A 1 103 ? -5.656 6.845 2.279 1.00 98.38 103 ILE A CA 1
ATOM 817 C C . ILE A 1 103 ? -5.341 5.796 1.213 1.00 98.38 103 ILE A C 1
ATOM 819 O O . ILE A 1 103 ? -4.179 5.491 0.932 1.00 98.38 103 ILE A O 1
ATOM 823 N N . VAL A 1 104 ? -6.407 5.239 0.651 1.00 98.12 104 VAL A N 1
ATOM 824 C CA . VAL A 1 104 ? -6.396 4.179 -0.373 1.00 98.12 104 VAL A CA 1
ATOM 825 C C . VAL A 1 104 ? -7.333 4.508 -1.540 1.00 98.12 104 VAL A C 1
ATOM 827 O O . VAL A 1 104 ? -7.473 3.733 -2.475 1.00 98.12 104 VAL A O 1
ATOM 830 N N . ASP A 1 105 ? -7.963 5.680 -1.505 1.00 95.06 105 ASP A N 1
ATOM 831 C CA . ASP A 1 105 ? -8.945 6.190 -2.462 1.00 95.06 105 ASP A CA 1
ATOM 832 C C . ASP A 1 105 ? -8.449 6.172 -3.916 1.00 95.06 105 ASP A C 1
ATOM 834 O O . ASP A 1 105 ? -9.205 5.793 -4.808 1.00 95.06 105 ASP A O 1
ATOM 838 N N . HIS A 1 106 ? -7.175 6.506 -4.116 1.00 95.44 106 HIS A N 1
ATOM 839 C CA . HIS A 1 106 ? -6.482 6.599 -5.402 1.00 95.44 106 HIS A CA 1
ATOM 840 C C . HIS A 1 106 ? -6.013 5.251 -5.973 1.00 95.44 106 HIS A C 1
ATOM 842 O O . HIS A 1 106 ? -5.501 5.210 -7.091 1.00 95.44 106 HIS A O 1
ATOM 848 N N . MET A 1 107 ? -6.152 4.156 -5.220 1.00 97.56 107 MET A N 1
ATOM 849 C CA . MET A 1 107 ? -5.858 2.821 -5.734 1.00 97.56 107 MET A CA 1
ATOM 850 C C . MET A 1 107 ? -6.911 2.401 -6.763 1.00 97.56 107 MET A C 1
ATOM 852 O O . MET A 1 107 ? -8.089 2.748 -6.649 1.00 97.56 107 MET A O 1
ATOM 856 N N . ASP A 1 108 ? -6.501 1.601 -7.742 1.00 96.12 108 ASP A N 1
ATOM 857 C CA . ASP A 1 108 ? -7.428 0.995 -8.693 1.00 96.12 108 ASP A CA 1
ATOM 858 C C . ASP A 1 108 ? -8.350 -0.035 -8.009 1.00 96.12 108 ASP A C 1
ATOM 860 O O . ASP A 1 108 ? -8.026 -0.609 -6.965 1.00 96.12 108 ASP A O 1
ATOM 864 N N . ALA A 1 109 ? -9.514 -0.290 -8.614 1.00 95.81 109 ALA A N 1
ATOM 865 C CA . ALA A 1 109 ? -10.535 -1.160 -8.031 1.00 95.81 109 ALA A CA 1
ATOM 866 C C . ALA A 1 109 ? -10.051 -2.604 -7.805 1.00 95.81 109 ALA A C 1
ATOM 868 O O . ALA A 1 109 ? -10.417 -3.225 -6.805 1.00 95.81 109 ALA A O 1
ATOM 869 N N . LYS A 1 110 ? -9.194 -3.132 -8.694 1.00 95.44 110 LYS A N 1
ATOM 870 C CA . LYS A 1 110 ? -8.637 -4.485 -8.557 1.00 95.44 110 LYS A CA 1
ATOM 871 C C . LYS A 1 110 ? -7.739 -4.556 -7.322 1.00 95.44 110 LYS A C 1
ATOM 873 O O . LYS A 1 110 ? -7.918 -5.444 -6.492 1.00 95.44 110 LYS A O 1
ATOM 878 N N . SER A 1 111 ? -6.828 -3.600 -7.159 1.00 98.06 111 SER A N 1
ATOM 879 C CA . SER A 1 111 ? -5.912 -3.549 -6.014 1.00 98.06 111 SER A CA 1
ATOM 880 C C . SER A 1 111 ? -6.631 -3.303 -4.688 1.00 98.06 111 SER A C 1
ATOM 882 O O . SER A 1 111 ? -6.257 -3.900 -3.680 1.00 98.06 111 SER A O 1
ATOM 884 N N . LYS A 1 112 ? -7.691 -2.481 -4.676 1.00 98.25 112 LYS A N 1
ATOM 885 C CA . LYS A 1 112 ? -8.543 -2.293 -3.487 1.00 98.25 112 LYS A CA 1
ATOM 886 C C . LYS A 1 112 ? -9.181 -3.600 -3.030 1.00 98.25 112 LYS A C 1
ATOM 888 O O . LYS A 1 112 ? -9.123 -3.921 -1.845 1.00 98.25 112 LYS A O 1
ATOM 893 N N . ARG A 1 113 ? -9.717 -4.384 -3.971 1.00 97.00 113 ARG A N 1
ATOM 894 C CA . ARG A 1 113 ? -10.296 -5.700 -3.678 1.00 97.00 113 ARG A CA 1
ATOM 895 C C . ARG A 1 113 ? -9.257 -6.666 -3.113 1.00 97.00 113 ARG A C 1
ATOM 897 O O . ARG A 1 113 ? -9.504 -7.269 -2.075 1.00 97.00 113 ARG A O 1
ATOM 904 N N . VAL A 1 114 ? -8.082 -6.750 -3.740 1.00 98.19 114 VAL A N 1
ATOM 905 C CA . VAL A 1 114 ? -6.975 -7.593 -3.256 1.00 98.19 114 VAL A CA 1
ATOM 906 C C . VAL A 1 114 ? -6.569 -7.202 -1.831 1.00 98.19 114 VAL A C 1
ATOM 908 O O . VAL A 1 114 ? -6.390 -8.072 -0.981 1.00 98.19 114 VAL A O 1
ATOM 911 N N . LEU A 1 115 ? -6.473 -5.901 -1.539 1.00 98.56 115 LEU A N 1
ATOM 912 C CA . LEU A 1 115 ? -6.163 -5.417 -0.195 1.00 98.56 115 LEU A CA 1
ATOM 913 C C . LEU A 1 115 ? -7.268 -5.758 0.814 1.00 98.56 115 LEU A C 1
ATOM 915 O O . LEU A 1 115 ? -6.962 -6.207 1.916 1.00 98.56 115 LEU A O 1
ATOM 919 N N . ALA A 1 116 ? -8.541 -5.573 0.456 1.00 98.19 116 ALA A N 1
ATOM 920 C CA . ALA A 1 116 ? -9.667 -5.922 1.321 1.00 98.19 116 ALA A CA 1
ATOM 921 C C . ALA A 1 116 ? -9.667 -7.418 1.665 1.00 98.19 116 ALA A C 1
ATOM 923 O O . ALA A 1 116 ? -9.772 -7.780 2.838 1.00 98.19 116 ALA A O 1
ATOM 924 N N . ASP A 1 117 ? -9.500 -8.275 0.657 1.00 98.12 117 ASP A N 1
ATOM 925 C CA . ASP A 1 117 ? -9.463 -9.728 0.819 1.00 98.12 117 ASP A CA 1
ATOM 926 C C . ASP A 1 117 ? -8.264 -10.154 1.680 1.00 98.12 117 ASP A C 1
ATOM 928 O O . ASP A 1 117 ? -8.413 -10.975 2.586 1.00 98.12 117 ASP A O 1
ATOM 932 N N . PHE A 1 118 ? -7.099 -9.530 1.481 1.00 98.50 118 PHE A N 1
ATOM 933 C CA . PHE A 1 118 ? -5.912 -9.750 2.307 1.00 98.50 118 PHE A CA 1
ATOM 934 C C . PHE A 1 118 ? -6.146 -9.382 3.781 1.00 98.50 118 PHE A C 1
ATOM 936 O O . PHE A 1 118 ? -5.856 -10.179 4.674 1.00 98.50 118 PHE A O 1
ATOM 943 N N . LEU A 1 119 ? -6.705 -8.199 4.057 1.00 98.31 119 LEU A N 1
ATOM 944 C CA . LEU A 1 119 ? -6.967 -7.734 5.425 1.00 98.31 119 LEU A CA 1
ATOM 945 C C . LEU A 1 119 ? -8.045 -8.579 6.126 1.00 98.31 119 LEU A C 1
ATOM 947 O O . LEU A 1 119 ? -7.912 -8.885 7.313 1.00 98.31 119 LEU A O 1
ATOM 951 N N . LYS A 1 120 ? -9.093 -8.992 5.403 1.00 98.25 120 LYS A N 1
ATOM 952 C CA . LYS A 1 120 ? -10.121 -9.921 5.905 1.00 98.25 120 LYS A CA 1
ATOM 953 C C . LYS A 1 120 ? -9.531 -11.304 6.193 1.00 98.25 120 LYS A C 1
ATOM 955 O O . LYS A 1 120 ? -9.848 -11.896 7.221 1.00 98.25 120 LYS A O 1
ATOM 960 N N . GLY A 1 121 ? -8.669 -11.797 5.302 1.00 98.00 121 GLY A N 1
ATOM 961 C CA . GLY A 1 121 ? -7.991 -13.085 5.437 1.00 98.00 121 GLY A CA 1
ATOM 962 C C . GLY A 1 121 ? -6.962 -13.122 6.567 1.00 98.00 121 GLY A C 1
ATOM 963 O O . GLY A 1 121 ? -6.767 -14.174 7.168 1.00 98.00 121 GLY A O 1
ATOM 964 N N . HIS A 1 122 ? -6.337 -11.985 6.891 1.00 97.44 122 HIS A N 1
ATOM 965 C CA . HIS A 1 122 ? -5.431 -11.879 8.034 1.00 97.44 122 HIS A CA 1
ATOM 966 C C . HIS A 1 122 ? -6.171 -12.030 9.371 1.00 97.44 122 HIS A C 1
ATOM 968 O O . HIS A 1 122 ? -5.772 -12.844 10.199 1.00 97.44 122 HIS A O 1
ATOM 974 N N . ASP A 1 123 ? -7.250 -11.266 9.578 1.00 97.62 123 ASP A N 1
ATOM 975 C CA . ASP A 1 123 ? -8.130 -11.391 10.746 1.00 97.62 123 ASP A CA 1
ATOM 976 C C . ASP A 1 123 ? -9.475 -10.693 10.474 1.00 97.62 123 ASP A C 1
ATOM 978 O O . ASP A 1 123 ? -9.581 -9.461 10.450 1.00 97.62 123 ASP A O 1
ATOM 982 N N . ILE A 1 124 ? -10.536 -11.488 10.315 1.00 97.62 124 ILE A N 1
ATOM 983 C CA . ILE A 1 124 ? -11.887 -10.972 10.062 1.00 97.62 124 ILE A CA 1
ATOM 984 C C . ILE A 1 124 ? -12.458 -10.189 11.252 1.00 97.62 124 ILE A C 1
ATOM 986 O O . ILE A 1 124 ? -13.219 -9.240 11.070 1.00 97.62 124 ILE A O 1
ATOM 990 N N . GLY A 1 125 ? -12.079 -10.538 12.483 1.00 97.94 125 GLY A N 1
ATOM 991 C CA . GLY A 1 125 ? -12.466 -9.790 13.673 1.00 97.94 125 GLY A CA 1
ATOM 992 C C . GLY A 1 125 ? -11.820 -8.406 13.689 1.00 97.94 125 GLY A C 1
ATOM 993 O O . GLY A 1 125 ? -12.483 -7.423 14.019 1.00 97.94 125 GLY A O 1
ATOM 994 N N . MET A 1 126 ? -10.549 -8.320 13.288 1.00 97.56 126 MET A N 1
ATOM 995 C CA . MET A 1 126 ? -9.827 -7.055 13.145 1.00 97.56 126 MET A CA 1
ATOM 996 C C . MET A 1 126 ? -10.479 -6.163 12.091 1.00 97.56 126 MET A C 1
ATOM 998 O O . MET A 1 126 ? -10.737 -4.992 12.360 1.00 97.56 126 MET A O 1
ATOM 1002 N N . TRP A 1 127 ? -10.816 -6.742 10.936 1.00 98.00 127 TRP A N 1
ATOM 1003 C CA . TRP A 1 127 ? -11.566 -6.063 9.883 1.00 98.00 127 TRP A CA 1
ATOM 1004 C C . TRP A 1 127 ? -12.911 -5.522 10.381 1.00 98.00 127 TRP A C 1
ATOM 1006 O O . TRP A 1 127 ? -13.239 -4.357 10.156 1.00 98.00 127 TRP A O 1
ATOM 1016 N N . ASN A 1 128 ? -13.682 -6.341 11.099 1.00 97.62 128 ASN A N 1
ATOM 1017 C CA . ASN A 1 128 ? -14.997 -5.942 11.597 1.00 97.62 128 ASN A CA 1
ATOM 1018 C C . ASN A 1 128 ? -14.914 -4.769 12.586 1.00 97.62 128 ASN A C 1
ATOM 1020 O O . ASN A 1 128 ? -15.763 -3.877 12.523 1.00 97.62 128 ASN A O 1
ATOM 1024 N N . ARG A 1 129 ? -13.877 -4.730 13.436 1.00 97.88 129 ARG A N 1
ATOM 1025 C CA . ARG A 1 129 ? -13.612 -3.632 14.387 1.00 97.88 129 ARG A CA 1
ATOM 1026 C C . ARG A 1 129 ? -13.001 -2.381 13.750 1.00 97.88 129 ARG A C 1
ATOM 1028 O O . ARG A 1 129 ? -13.007 -1.315 14.366 1.00 97.88 129 ARG A O 1
ATOM 1035 N N . SER A 1 130 ? -12.453 -2.484 12.541 1.00 97.62 130 SER A N 1
ATOM 1036 C CA . SER A 1 130 ? -11.925 -1.328 11.815 1.00 97.62 130 SER A CA 1
ATOM 1037 C C . SER A 1 130 ? -13.018 -0.345 11.404 1.00 97.62 130 SER A C 1
ATOM 1039 O O . SER A 1 130 ? -14.202 -0.677 11.332 1.00 97.62 130 SER A O 1
ATOM 1041 N N . SER A 1 131 ? -12.596 0.891 11.132 1.00 97.25 131 SER A N 1
ATOM 1042 C CA . SER A 1 131 ? -13.496 1.989 10.786 1.00 97.25 131 SER A CA 1
ATOM 1043 C C . SER A 1 131 ? -14.285 1.719 9.506 1.00 97.25 131 SER A C 1
ATOM 1045 O O . SER A 1 131 ? -13.775 1.120 8.558 1.00 97.25 131 SER A O 1
ATOM 1047 N N . ASP A 1 132 ? -15.507 2.248 9.441 1.00 97.00 132 ASP A N 1
ATOM 1048 C CA . ASP A 1 132 ? -16.337 2.148 8.235 1.00 97.00 132 ASP A CA 1
ATOM 1049 C C . ASP A 1 132 ? -15.687 2.844 7.040 1.00 97.00 132 ASP A C 1
ATOM 1051 O O . ASP A 1 132 ? -15.797 2.354 5.923 1.00 97.00 132 ASP A O 1
ATOM 1055 N N . LYS A 1 133 ? -14.909 3.910 7.281 1.00 96.69 133 LYS A N 1
ATOM 1056 C CA . LYS A 1 133 ? -14.098 4.555 6.242 1.00 96.69 133 LYS A CA 1
ATOM 1057 C C . LYS A 1 133 ? -13.170 3.565 5.535 1.00 96.69 133 LYS A C 1
ATOM 1059 O O . LYS A 1 133 ? -13.085 3.599 4.316 1.00 96.69 133 LYS A O 1
ATOM 1064 N N . LEU A 1 134 ? -12.465 2.701 6.274 1.00 97.62 134 LEU A N 1
ATOM 1065 C CA . LEU A 1 134 ? -11.580 1.709 5.654 1.00 97.62 134 LEU A CA 1
ATOM 1066 C C . LEU A 1 134 ? -12.368 0.738 4.776 1.00 97.62 134 LEU A C 1
ATOM 1068 O O . LEU A 1 134 ? -11.945 0.442 3.662 1.00 97.62 134 LEU A O 1
ATOM 1072 N N . LYS A 1 135 ? -13.508 0.261 5.281 1.00 97.19 135 LYS A N 1
ATOM 1073 C CA . LYS A 1 135 ? -14.366 -0.687 4.567 1.00 97.19 135 LYS A CA 1
ATOM 1074 C C . LYS A 1 135 ? -14.901 -0.051 3.285 1.00 97.19 135 LYS A C 1
ATOM 1076 O O . LYS A 1 135 ? -14.687 -0.603 2.219 1.00 97.19 135 LYS A O 1
ATOM 1081 N N . GLN A 1 136 ? -15.467 1.151 3.375 1.00 95.81 136 GLN A N 1
ATOM 1082 C CA . GLN A 1 136 ? -16.015 1.902 2.240 1.00 95.81 136 GLN A CA 1
ATOM 1083 C C . GLN A 1 136 ? -14.953 2.289 1.203 1.00 95.81 136 GLN A C 1
ATOM 1085 O O . GLN A 1 136 ? -15.189 2.160 0.008 1.00 95.81 136 GLN A O 1
ATOM 1090 N N . ASP A 1 137 ? -13.769 2.740 1.632 1.00 96.44 137 ASP A N 1
ATOM 1091 C CA . ASP A 1 137 ? -12.715 3.142 0.691 1.00 96.44 137 ASP A CA 1
ATOM 1092 C C . ASP A 1 137 ? -12.153 1.943 -0.109 1.00 96.44 137 ASP A C 1
ATOM 1094 O O . ASP A 1 137 ? -11.593 2.147 -1.194 1.00 96.44 137 ASP A O 1
ATOM 1098 N N . LEU A 1 138 ? -12.272 0.716 0.425 1.00 96.19 138 LEU A N 1
ATOM 1099 C CA . LEU A 1 138 ? -11.788 -0.529 -0.188 1.00 96.19 138 LEU A CA 1
ATOM 1100 C C . LEU A 1 138 ? -12.880 -1.355 -0.886 1.00 96.19 138 LEU A C 1
ATOM 1102 O O . LEU A 1 138 ? -12.588 -2.046 -1.862 1.00 96.19 138 LEU A O 1
ATOM 1106 N N . GLU A 1 139 ? -14.120 -1.301 -0.412 1.00 88.25 139 GLU A N 1
ATOM 1107 C CA . GLU A 1 139 ? -15.274 -1.961 -1.021 1.00 88.25 139 GLU A CA 1
ATOM 1108 C C . GLU A 1 139 ? -15.816 -1.068 -2.139 1.00 88.25 139 GLU A C 1
ATOM 1110 O O . GLU A 1 139 ? -16.711 -0.251 -1.951 1.00 88.25 139 GLU A O 1
ATOM 1115 N N . VAL A 1 140 ? -15.214 -1.195 -3.321 1.00 76.50 140 VAL A N 1
ATOM 1116 C CA . VAL A 1 140 ? -15.685 -0.512 -4.529 1.00 76.50 140 VAL A CA 1
ATOM 1117 C C . VAL A 1 140 ? -16.992 -1.172 -4.977 1.00 76.50 140 VAL A C 1
ATOM 1119 O O . VAL A 1 140 ? -16.989 -2.354 -5.327 1.00 76.50 140 VAL A O 1
ATOM 1122 N N . GLU A 1 141 ? -18.101 -0.429 -4.955 1.00 55.69 141 GLU A N 1
ATOM 1123 C CA . GLU A 1 141 ? -19.343 -0.846 -5.616 1.00 55.69 141 GLU A CA 1
ATOM 1124 C C . GLU A 1 141 ? -19.083 -0.971 -7.128 1.00 55.69 141 GLU A C 1
ATOM 1126 O O . GLU A 1 141 ? -18.462 -0.092 -7.731 1.00 55.69 141 GLU A O 1
ATOM 1131 N N . MET A 1 142 ? -19.483 -2.107 -7.710 1.00 47.97 142 MET A N 1
ATOM 1132 C CA . MET A 1 142 ? -19.353 -2.392 -9.148 1.00 47.97 142 MET A CA 1
ATOM 1133 C C . MET A 1 142 ? -20.370 -1.618 -9.979 1.00 47.97 142 MET A C 1
ATOM 1135 O O . MET A 1 142 ? -21.534 -1.526 -9.528 1.00 47.97 142 MET A O 1
#

Foldseek 3Di:
DDPVQKWKWKAQLVVLAIDTFNCVVVLGGPQRPQAAEDQDPVVCVPWGKMKIWIWGWDADPQGIAGQFIFIFIKTADVVVSYMYGDPVVVVVSNVRRVVRYYHCLPPDLSNLQSVLCVVCVVPVSRVVPYDVVSVVSSPDDD

pLDDT: mean 94.32, std 8.25, range [47.97, 98.69]